Protein AF-F7R169-F1 (afdb_monomer_lite)

Organism: NCBI:txid1040964

Foldseek 3Di:
DDAAWDQDVVVRFIWGAHPVRDTDAAWDQDPNDIWHAHRPPRGTDDHPPPPDDPDDDPLPWKWKDFPNDIATEDEDEDDDADDQERHWYDYPVAPQEIEDECNHPVVVRVVPADFQGWMAIRNDIWTWHDKDWQAWPDPVVVVVVNVVVVVAVHKYWYFPDPDDRGIIIMIGID

Radius of gyration: 19.74 Å; chains: 1; bounding box: 54×43×35 Å

Sequence (174 aa):
MKSGLQYIANQRKTVYYAGNGQMQYGYQTVNGHHYYFNTVTGALEPLPSTGSSKTYAPSNQSTFSLNGHSYAVKSFSGTGTVPADNYVYAWTSLRNYYLFEYYGNAHKELASLHVGSPVVINGQTLHVREIITNVSNDGNAYDLVARKMQQYKAGWQTCEYAAYGSTLRLWFAN

pLDDT: mean 76.89, std 14.11, range [27.08, 97.0]

Secondary structure (DSSP, 8-state):
---EEEEEGGGTEEEEE-TTSPEE-EEEEETTEEEEE-TTT--EEPPP--S-------TT--EEEETTEEEEEEEE-SSSPPPSSS-EEEETTSTTEEE--TTSGGGGGGGG--TT-EEEETTEEEEEEEEEEEE-SSHHHHHHHHHHTTT-SEEEEEESSSSTTPPEEEEEE-

Structure (mmCIF, N/CA/C/O backbone):
data_AF-F7R169-F1
#
_entry.id   AF-F7R169-F1
#
loop_
_atom_site.group_PDB
_atom_site.id
_atom_site.type_symbol
_atom_site.label_atom_id
_atom_site.label_alt_id
_atom_site.label_comp_id
_atom_site.label_asym_id
_atom_site.label_entity_id
_atom_site.label_seq_id
_atom_site.pdbx_PDB_ins_code
_atom_site.Cartn_x
_atom_site.Cartn_y
_atom_site.Cartn_z
_atom_site.occupancy
_atom_site.B_iso_or_equiv
_atom_site.auth_seq_id
_atom_site.auth_comp_id
_atom_site.auth_asym_id
_atom_site.auth_atom_id
_atom_site.pdbx_PDB_model_num
ATOM 1 N N . MET A 1 1 ? -36.643 16.231 -19.230 1.00 58.00 1 MET A N 1
ATOM 2 C CA . MET A 1 1 ? -35.746 16.805 -18.199 1.00 58.00 1 MET A CA 1
ATOM 3 C C . MET A 1 1 ? -34.685 15.768 -17.864 1.00 58.00 1 MET A C 1
ATOM 5 O O . MET A 1 1 ? -35.028 14.594 -17.848 1.00 58.00 1 MET A O 1
ATOM 9 N N . LYS A 1 2 ? -33.417 16.162 -17.682 1.00 58.78 2 LYS A N 1
ATOM 10 C CA . LYS A 1 2 ? -32.352 15.228 -17.277 1.00 58.78 2 LYS A CA 1
ATOM 11 C C . LYS A 1 2 ? -32.458 14.999 -15.766 1.00 58.78 2 LYS A C 1
ATOM 13 O O . LYS A 1 2 ? -32.388 15.962 -15.013 1.00 58.78 2 LYS A O 1
ATOM 18 N N . SER A 1 3 ? -32.663 13.756 -15.351 1.00 76.38 3 SER A N 1
ATOM 19 C CA . SER A 1 3 ? -32.669 13.309 -13.954 1.00 76.38 3 SER A CA 1
ATOM 20 C C . SER A 1 3 ? -31.647 12.181 -13.789 1.00 76.38 3 SER A C 1
ATOM 22 O O . SER A 1 3 ? -31.255 11.552 -14.773 1.00 76.38 3 SER A O 1
ATOM 24 N N . GLY A 1 4 ? -31.185 11.934 -12.565 1.00 78.69 4 GLY A N 1
ATOM 25 C CA . GLY A 1 4 ? -30.172 10.915 -12.294 1.00 78.69 4 GLY A CA 1
ATOM 26 C C . GLY A 1 4 ? -28.742 11.454 -12.215 1.00 78.69 4 GLY A C 1
ATOM 27 O O . GLY A 1 4 ? -28.501 12.665 -12.230 1.00 78.69 4 GLY A O 1
ATOM 28 N N . LEU A 1 5 ? -27.788 10.528 -12.072 1.00 81.38 5 LEU A N 1
ATOM 29 C CA . LEU A 1 5 ? -26.356 10.827 -12.064 1.00 81.38 5 LEU A CA 1
ATOM 30 C C . LEU A 1 5 ? -25.921 11.239 -13.469 1.00 81.38 5 LEU A C 1
ATOM 32 O O . LEU A 1 5 ? -26.029 10.464 -14.418 1.00 81.38 5 LEU A O 1
ATOM 36 N N . GLN A 1 6 ? -25.406 12.453 -13.597 1.00 79.50 6 GLN A N 1
ATOM 37 C CA . GLN A 1 6 ? -25.013 13.027 -14.871 1.00 79.50 6 GLN A CA 1
ATOM 38 C C . GLN A 1 6 ? -23.549 13.437 -14.826 1.00 79.50 6 GLN A C 1
ATOM 40 O O . GLN A 1 6 ? -23.154 14.299 -14.045 1.00 79.50 6 GLN A O 1
ATOM 45 N N . TYR A 1 7 ? -22.749 12.871 -15.726 1.00 81.19 7 TYR A N 1
ATOM 46 C CA . TYR A 1 7 ? -21.404 13.369 -15.969 1.00 81.19 7 TYR A CA 1
ATOM 47 C C . TYR A 1 7 ? -21.452 14.606 -16.872 1.00 81.19 7 TYR A C 1
ATOM 49 O O . TYR A 1 7 ? -22.099 14.600 -17.926 1.00 81.19 7 TYR A O 1
ATOM 57 N N . ILE A 1 8 ? -20.773 15.667 -16.444 1.00 78.06 8 ILE A N 1
ATOM 58 C CA . ILE A 1 8 ? -20.621 16.936 -17.148 1.00 78.06 8 ILE A CA 1
ATOM 59 C C . ILE A 1 8 ? -19.164 17.022 -17.619 1.00 78.06 8 ILE A C 1
ATOM 61 O O . ILE A 1 8 ? -18.269 17.398 -16.862 1.00 78.06 8 ILE A O 1
ATOM 65 N N . ALA A 1 9 ? -18.921 16.654 -18.880 1.00 68.38 9 ALA A N 1
ATOM 66 C CA . ALA A 1 9 ? -17.569 16.511 -19.426 1.00 68.38 9 ALA A CA 1
ATOM 67 C C . ALA A 1 9 ? -16.772 17.828 -19.445 1.00 68.38 9 ALA A C 1
ATOM 69 O O . ALA A 1 9 ? -15.586 17.830 -19.126 1.00 68.38 9 ALA A O 1
ATOM 70 N N . ASN A 1 10 ? -17.424 18.958 -19.744 1.00 69.31 10 ASN A N 1
ATOM 71 C CA . ASN A 1 10 ? -16.767 20.271 -19.800 1.00 69.31 10 ASN A CA 1
ATOM 72 C C . ASN A 1 10 ? -16.298 20.786 -18.424 1.00 69.31 10 ASN A C 1
ATOM 74 O O . ASN A 1 10 ? -15.400 21.617 -18.367 1.00 69.31 10 ASN A O 1
ATOM 78 N N . GLN A 1 11 ? -16.867 20.279 -17.326 1.00 70.00 11 GLN A N 1
ATOM 79 C CA . GLN A 1 11 ? -16.473 20.603 -15.948 1.00 70.00 11 GLN A CA 1
ATOM 80 C C . GLN A 1 11 ? -15.822 19.412 -15.233 1.00 70.00 11 GLN A C 1
ATOM 82 O O . GLN A 1 11 ? -15.506 19.506 -14.051 1.00 70.00 11 GLN A O 1
ATOM 87 N N . ARG A 1 12 ? -15.642 18.288 -15.943 1.00 70.88 12 ARG A N 1
ATOM 88 C CA . ARG A 1 12 ? -15.057 17.030 -15.454 1.00 70.88 12 ARG A CA 1
ATOM 89 C C . ARG A 1 12 ? -15.627 16.575 -14.101 1.00 70.88 12 ARG A C 1
ATOM 91 O O . ARG A 1 12 ? -14.890 16.058 -13.269 1.00 70.88 12 ARG A O 1
ATOM 98 N N . LYS A 1 13 ? -16.937 16.738 -13.890 1.00 64.06 13 LYS A N 1
ATOM 99 C CA . LYS A 1 13 ? -17.620 16.379 -12.634 1.00 64.06 13 LYS A CA 1
ATOM 100 C C . LYS A 1 13 ? -18.890 15.575 -12.885 1.00 64.06 13 LYS A C 1
ATOM 102 O O . LYS A 1 13 ? -19.568 15.780 -13.891 1.00 64.06 13 LYS A O 1
ATOM 107 N N . THR A 1 14 ? -19.233 14.696 -11.953 1.00 78.56 14 THR A N 1
ATOM 108 C CA . THR A 1 14 ? -20.546 14.033 -11.909 1.00 78.56 14 THR A CA 1
ATOM 109 C C . THR A 1 14 ? -21.455 14.821 -10.980 1.00 78.56 14 THR A C 1
ATOM 111 O O . THR A 1 14 ? -21.010 15.219 -9.915 1.00 78.56 14 THR A O 1
ATOM 114 N N . VAL A 1 15 ? -22.704 15.062 -11.356 1.00 82.38 15 VAL A N 1
ATOM 115 C CA . VAL A 1 15 ? -23.714 15.727 -10.517 1.00 82.38 15 VAL A CA 1
ATOM 116 C C . VAL A 1 15 ? -24.963 14.856 -10.431 1.00 82.38 15 VAL A C 1
ATOM 118 O O . VAL A 1 15 ? -25.116 13.925 -11.222 1.00 82.38 15 VAL A O 1
ATOM 121 N N . TYR A 1 16 ? -25.874 15.157 -9.510 1.00 83.81 16 TYR A N 1
ATOM 122 C CA . TYR A 1 16 ? -27.165 14.474 -9.432 1.00 83.81 16 TYR A CA 1
ATOM 123 C C . TYR A 1 16 ? -28.322 15.447 -9.626 1.00 83.81 16 TYR A C 1
ATOM 125 O O . TYR A 1 16 ? -28.364 16.496 -8.988 1.00 83.81 16 TYR A O 1
ATOM 133 N N . TYR A 1 17 ? -29.266 15.085 -10.495 1.00 82.50 17 TYR A N 1
ATOM 134 C CA . TYR A 1 17 ? -30.506 15.826 -10.713 1.00 82.50 17 TYR A CA 1
ATOM 135 C C . TYR A 1 17 ? -31.704 15.023 -10.197 1.00 82.50 17 TYR A C 1
ATOM 137 O O . TYR A 1 17 ? -31.881 13.859 -10.564 1.00 82.50 17 TYR A O 1
ATOM 145 N N . ALA A 1 18 ? -32.550 15.648 -9.379 1.00 80.00 18 ALA A N 1
ATOM 146 C CA . ALA A 1 18 ? -33.795 15.048 -8.905 1.00 80.00 18 ALA A CA 1
ATOM 147 C C . ALA A 1 18 ? -34.823 14.889 -10.042 1.00 80.00 18 ALA A C 1
ATOM 149 O O . ALA A 1 18 ? -34.651 15.410 -11.145 1.00 80.00 18 ALA A O 1
ATOM 150 N N . GLY A 1 19 ? -35.924 14.177 -9.775 1.00 78.88 19 GLY A N 1
ATOM 151 C CA . GLY A 1 19 ? -36.982 13.917 -10.765 1.00 78.88 19 GLY A CA 1
ATOM 152 C C . GLY A 1 19 ? -37.632 15.180 -11.352 1.00 78.88 19 GLY A C 1
ATOM 153 O O . GLY A 1 19 ? -38.176 15.137 -12.450 1.00 78.88 19 GLY A O 1
ATOM 154 N N . ASN A 1 20 ? -37.509 16.315 -10.662 1.00 83.25 20 ASN A N 1
ATOM 155 C CA . ASN A 1 20 ? -37.950 17.635 -11.117 1.00 83.25 20 ASN A CA 1
ATOM 156 C C . ASN A 1 20 ? -36.863 18.431 -11.880 1.00 83.25 20 ASN A C 1
ATOM 158 O O . ASN A 1 20 ? -37.071 19.597 -12.198 1.00 83.25 20 ASN A O 1
ATOM 162 N N . GLY A 1 21 ? -35.699 17.833 -12.155 1.00 80.94 21 GLY A N 1
ATOM 163 C CA . GLY A 1 21 ? -34.582 18.462 -12.866 1.00 80.94 21 GLY A CA 1
ATOM 164 C C . GLY A 1 21 ? -33.704 19.389 -12.018 1.00 80.94 21 GLY A C 1
ATOM 165 O O . GLY A 1 21 ? -32.796 20.012 -12.565 1.00 80.94 21 GLY A O 1
ATOM 166 N N . GLN A 1 22 ? -33.927 19.491 -10.703 1.00 84.62 22 GLN A N 1
ATOM 167 C CA . GLN A 1 22 ? -33.089 20.308 -9.819 1.00 84.62 22 GLN A CA 1
ATOM 168 C C . GLN A 1 22 ? -31.819 19.567 -9.399 1.00 84.62 22 GLN A C 1
ATOM 170 O O . GLN A 1 22 ? -31.882 18.418 -8.951 1.00 84.62 22 GLN A O 1
ATOM 175 N N . MET A 1 23 ? -30.671 20.243 -9.509 1.00 85.06 23 MET A N 1
ATOM 176 C CA . MET A 1 23 ? -29.388 19.711 -9.047 1.00 85.06 23 MET A CA 1
ATOM 177 C C . MET A 1 23 ? -29.398 19.568 -7.526 1.00 85.06 23 MET A C 1
ATOM 179 O O . MET A 1 23 ? -29.844 20.467 -6.816 1.00 85.06 23 MET A O 1
ATOM 183 N N . GLN A 1 24 ? -28.929 18.426 -7.044 1.00 85.06 24 GLN A N 1
ATOM 184 C CA . GLN A 1 24 ? -28.900 18.080 -5.633 1.00 85.06 24 GLN A CA 1
ATOM 185 C C . GLN A 1 24 ? -27.505 18.278 -5.050 1.00 85.06 24 GLN A C 1
ATOM 187 O O . GLN A 1 24 ? -26.491 18.120 -5.730 1.00 85.06 24 GLN A O 1
ATOM 192 N N . TYR A 1 25 ? -27.487 18.597 -3.763 1.00 82.81 25 TYR A N 1
ATOM 193 C CA . TYR A 1 25 ? -26.302 18.949 -2.997 1.00 82.81 25 TYR A CA 1
ATOM 194 C C . TYR A 1 25 ? -26.315 18.198 -1.660 1.00 82.81 25 TYR A C 1
ATOM 196 O O . TYR A 1 25 ? -27.369 17.770 -1.186 1.00 82.81 25 TYR A O 1
ATOM 204 N N . GLY A 1 26 ? -25.151 18.049 -1.036 1.00 76.00 26 GLY A N 1
ATOM 205 C CA . GLY A 1 26 ? -24.980 17.331 0.222 1.00 76.00 26 GLY A CA 1
ATOM 206 C C . GLY A 1 26 ? -25.165 15.818 0.089 1.00 76.00 26 GLY A C 1
ATOM 207 O O . GLY A 1 26 ? -24.979 15.238 -0.981 1.00 76.00 26 GLY A O 1
ATOM 208 N N . TYR A 1 27 ? -25.514 15.170 1.200 1.00 71.50 27 TYR A N 1
ATOM 209 C CA . TYR A 1 27 ? -25.747 13.727 1.250 1.00 71.50 27 TYR A CA 1
ATOM 210 C C . TYR A 1 27 ? -27.052 13.359 0.554 1.00 71.50 27 TYR A C 1
ATOM 212 O O . TYR A 1 27 ? -28.113 13.869 0.902 1.00 71.50 27 TYR A O 1
ATOM 220 N N . GLN A 1 28 ? -26.971 12.440 -0.400 1.00 77.81 28 GLN A N 1
ATOM 221 C CA . GLN A 1 28 ? -28.109 11.958 -1.166 1.00 77.81 28 GLN A CA 1
ATOM 222 C C . GLN A 1 28 ? -28.072 10.438 -1.241 1.00 77.81 28 GLN A C 1
ATOM 224 O O . GLN A 1 28 ? -27.026 9.836 -1.490 1.00 77.81 28 GLN A O 1
ATOM 229 N N . THR A 1 29 ? -29.231 9.815 -1.055 1.00 75.81 29 THR A N 1
ATOM 230 C CA . THR A 1 29 ? -29.389 8.369 -1.219 1.00 75.81 29 THR A CA 1
ATOM 231 C C . THR A 1 29 ? -30.084 8.112 -2.547 1.00 75.81 29 THR A C 1
ATOM 233 O O . THR A 1 29 ? -31.226 8.521 -2.741 1.00 75.81 29 THR A O 1
ATOM 236 N N . VAL A 1 30 ? -29.398 7.440 -3.468 1.00 70.94 30 VAL A N 1
ATOM 237 C CA . VAL A 1 30 ? -29.900 7.129 -4.811 1.00 70.94 30 VAL A CA 1
ATOM 238 C C . VAL A 1 30 ? -29.866 5.619 -4.985 1.00 70.94 30 VAL A C 1
ATOM 240 O O . VAL A 1 30 ? -28.807 5.012 -4.870 1.00 70.94 30 VAL A O 1
ATOM 243 N N . ASN A 1 31 ? -31.022 4.997 -5.232 1.00 63.97 31 ASN A N 1
ATOM 244 C CA . ASN A 1 31 ? -31.156 3.538 -5.374 1.00 63.97 31 ASN A CA 1
ATOM 245 C C . ASN A 1 31 ? -30.512 2.735 -4.223 1.00 63.97 31 ASN A C 1
ATOM 247 O O . ASN A 1 31 ? -29.913 1.690 -4.450 1.00 63.97 31 ASN A O 1
ATOM 251 N N . GLY A 1 32 ? -30.600 3.240 -2.986 1.00 55.34 32 GLY A N 1
ATOM 252 C CA . GLY A 1 32 ? -30.008 2.596 -1.805 1.00 55.34 32 GLY A CA 1
ATOM 253 C C . GLY A 1 32 ? -28.502 2.828 -1.622 1.00 55.34 32 GLY A C 1
ATOM 254 O O . GLY A 1 32 ? -27.937 2.351 -0.644 1.00 55.34 32 GLY A O 1
ATOM 255 N N . HIS A 1 33 ?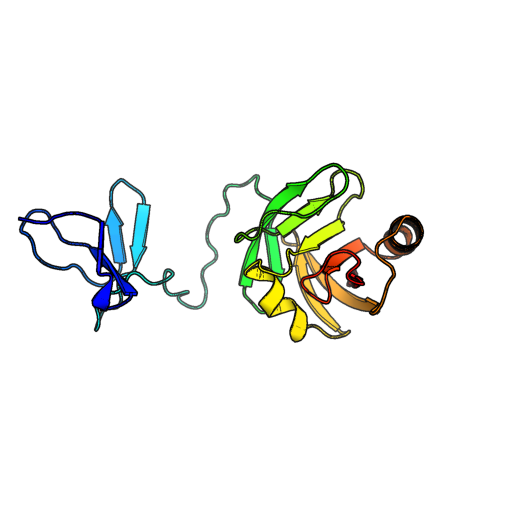 -27.856 3.587 -2.509 1.00 52.06 33 HIS A N 1
ATOM 256 C CA . HIS A 1 33 ? -26.452 3.974 -2.392 1.00 52.06 33 HIS A CA 1
ATOM 257 C C . HIS A 1 33 ? -26.316 5.417 -1.897 1.00 52.06 33 HIS A C 1
ATOM 259 O O . HIS A 1 33 ? -27.027 6.311 -2.361 1.00 52.06 33 HIS A O 1
ATOM 265 N N . HIS A 1 34 ? -25.389 5.648 -0.966 1.00 68.75 34 HIS A N 1
ATOM 266 C CA . HIS A 1 34 ? -25.112 6.974 -0.415 1.00 68.75 34 HIS A CA 1
ATOM 267 C C . HIS A 1 34 ? -24.028 7.687 -1.219 1.00 68.75 34 HIS A C 1
ATOM 269 O O . HIS A 1 34 ? -22.932 7.164 -1.416 1.00 68.75 34 HIS A O 1
ATOM 275 N N . TYR A 1 35 ? -24.329 8.911 -1.627 1.00 72.62 35 TYR A N 1
ATOM 276 C CA . TYR A 1 35 ? -23.434 9.797 -2.355 1.00 72.62 35 TYR A CA 1
ATOM 277 C C . TYR A 1 35 ? -23.371 11.142 -1.639 1.00 72.62 35 TYR A C 1
ATOM 279 O O . TYR A 1 35 ? -24.354 11.570 -1.033 1.00 72.62 35 TYR A O 1
ATOM 287 N N . TYR A 1 36 ? -22.234 11.824 -1.720 1.00 77.19 36 TYR A N 1
ATOM 288 C CA . TYR A 1 36 ? -22.133 13.213 -1.293 1.00 77.19 36 TYR A CA 1
ATOM 289 C C . TYR A 1 36 ? -21.857 14.099 -2.497 1.00 77.19 36 TYR A C 1
ATOM 291 O O . TYR A 1 36 ? -20.943 13.839 -3.271 1.00 77.19 36 TYR A O 1
ATOM 299 N N . PHE A 1 37 ? -22.656 15.146 -2.653 1.00 78.31 37 PHE A N 1
ATOM 300 C CA . PHE A 1 37 ? -22.456 16.172 -3.664 1.00 78.31 37 PHE A CA 1
ATOM 301 C C . PHE A 1 37 ? -21.982 17.446 -2.974 1.00 78.31 37 PHE A C 1
ATOM 303 O O . PHE A 1 37 ? -22.638 17.940 -2.059 1.00 78.31 37 PHE A O 1
ATOM 310 N N . ASN A 1 38 ? -20.848 17.986 -3.407 1.00 80.81 38 ASN A N 1
ATOM 311 C CA . ASN A 1 38 ? -20.269 19.217 -2.894 1.00 80.81 38 ASN A CA 1
ATOM 312 C C . ASN A 1 38 ? -21.338 20.311 -2.803 1.00 80.81 38 ASN A C 1
ATOM 314 O O . ASN A 1 38 ? -21.987 20.615 -3.802 1.00 80.81 38 ASN A O 1
ATOM 318 N N . THR A 1 39 ? -21.517 20.924 -1.634 1.00 76.75 39 THR A N 1
ATOM 319 C CA . THR A 1 39 ? -22.615 21.875 -1.382 1.00 76.75 39 THR A CA 1
ATOM 320 C C . THR A 1 39 ? -22.491 23.199 -2.136 1.00 76.75 39 THR A C 1
ATOM 322 O O . THR A 1 39 ? -23.461 23.946 -2.207 1.00 76.75 39 THR A O 1
ATOM 325 N N . VAL A 1 40 ? -21.331 23.476 -2.735 1.00 75.62 40 VAL A N 1
ATOM 326 C CA . VAL A 1 40 ? -21.063 24.684 -3.524 1.00 75.62 40 VAL A CA 1
ATOM 327 C C . VAL A 1 40 ? -21.146 24.386 -5.021 1.00 75.62 40 VAL A C 1
ATOM 329 O O . VAL A 1 40 ? -21.795 25.106 -5.777 1.00 75.62 40 VAL A O 1
ATOM 332 N N . THR A 1 41 ? -20.507 23.307 -5.475 1.00 75.56 41 THR A N 1
ATOM 333 C CA . THR A 1 41 ? -20.332 23.015 -6.907 1.00 75.56 41 THR A CA 1
ATOM 334 C C . THR A 1 41 ? -21.272 21.935 -7.440 1.00 75.56 41 THR A C 1
ATOM 336 O O . THR A 1 41 ? -21.381 21.784 -8.661 1.00 75.56 41 THR A O 1
ATOM 339 N N . GLY A 1 42 ? -21.931 21.174 -6.563 1.00 80.12 42 GLY A N 1
ATOM 340 C CA . GLY A 1 42 ? -22.772 20.021 -6.902 1.00 80.12 42 GLY A CA 1
ATOM 341 C C . GLY A 1 42 ? -21.992 18.803 -7.406 1.00 80.12 42 GLY A C 1
ATOM 342 O O . GLY A 1 42 ? -22.604 17.839 -7.860 1.00 80.12 42 GLY A O 1
ATOM 343 N N . ALA A 1 43 ? -20.655 18.846 -7.381 1.00 74.19 43 ALA A N 1
ATOM 344 C CA . ALA A 1 43 ? -19.806 17.743 -7.815 1.00 74.19 43 ALA A CA 1
ATOM 345 C C . ALA A 1 43 ? -19.923 16.555 -6.856 1.00 74.19 43 ALA A C 1
ATOM 347 O O . ALA A 1 43 ? -19.862 16.736 -5.647 1.00 74.19 43 ALA A O 1
ATOM 348 N N . LEU A 1 44 ? -20.044 15.344 -7.389 1.00 73.25 44 LEU A N 1
ATOM 349 C CA . LEU A 1 44 ? -19.922 14.114 -6.626 1.00 73.25 44 LEU A CA 1
ATOM 350 C C . LEU A 1 44 ? -18.530 14.070 -6.005 1.00 73.25 44 LEU A C 1
ATOM 352 O O . LEU A 1 44 ? -17.522 14.070 -6.712 1.00 73.25 44 LEU A O 1
ATOM 356 N N . GLU A 1 45 ? -18.506 13.992 -4.691 1.00 64.62 45 GLU A N 1
ATOM 357 C CA . GLU A 1 45 ? -17.308 13.897 -3.886 1.00 64.62 45 GLU A CA 1
ATOM 358 C C . GLU A 1 45 ? -17.341 12.597 -3.075 1.00 64.62 45 GLU A C 1
ATOM 360 O O . GLU A 1 45 ? -18.415 12.037 -2.813 1.00 64.62 45 GLU A O 1
ATOM 365 N N . PRO A 1 46 ? -16.168 12.086 -2.670 1.00 59.47 46 PRO A N 1
ATOM 366 C CA . PRO A 1 46 ? -16.104 11.092 -1.612 1.00 59.47 46 PRO A CA 1
ATOM 367 C C . PRO A 1 46 ? -16.896 11.595 -0.401 1.00 59.47 46 PRO A C 1
ATOM 369 O O . PRO A 1 46 ? -16.827 12.780 -0.071 1.00 59.47 46 PRO A O 1
ATOM 372 N N . LEU A 1 47 ? -17.654 10.707 0.247 1.00 53.81 47 LEU A N 1
ATOM 373 C CA . LEU A 1 47 ? -18.402 11.052 1.457 1.00 53.81 47 LEU A CA 1
ATOM 374 C C . LEU A 1 47 ? -17.445 11.747 2.445 1.00 53.81 47 LEU A C 1
ATOM 376 O O . LEU A 1 47 ? -16.387 11.177 2.733 1.00 53.81 47 LEU A O 1
ATOM 380 N N . PRO A 1 48 ? -17.775 12.955 2.940 1.00 43.44 48 PRO A N 1
ATOM 381 C CA . PRO A 1 48 ? -16.957 13.647 3.912 1.00 43.44 48 PRO A CA 1
ATOM 382 C C . PRO A 1 48 ? -16.734 12.707 5.084 1.00 43.44 48 PRO A C 1
ATOM 384 O O . PRO A 1 48 ? -17.690 12.278 5.733 1.00 43.44 48 PRO A O 1
ATOM 387 N N . SER A 1 49 ? -15.478 12.369 5.359 1.00 46.84 49 SER A N 1
ATOM 388 C CA . SER A 1 49 ? -15.131 11.689 6.594 1.00 46.84 49 SER A CA 1
ATOM 389 C C . SER A 1 49 ? -15.375 12.684 7.724 1.00 46.84 49 SER A C 1
ATOM 391 O O . SER A 1 49 ? -14.485 13.451 8.096 1.00 46.84 49 SER A O 1
ATOM 393 N N . THR A 1 50 ? -16.601 12.728 8.247 1.00 37.75 50 THR A N 1
ATOM 394 C CA . THR A 1 50 ? -16.854 13.358 9.537 1.00 37.75 50 THR A CA 1
ATOM 395 C C . THR A 1 50 ? -15.946 12.643 10.520 1.00 37.75 50 THR A C 1
ATOM 397 O O . THR A 1 50 ? -16.086 11.433 10.734 1.00 37.75 50 THR A O 1
ATOM 400 N N . GLY A 1 51 ? -14.958 13.387 11.022 1.00 41.88 51 GLY A N 1
ATOM 401 C CA . GLY A 1 51 ? -14.032 12.922 12.038 1.00 41.88 51 GLY A CA 1
ATOM 402 C C . GLY A 1 51 ? -14.800 12.172 13.117 1.00 41.88 51 GLY A C 1
ATOM 403 O O . GLY A 1 51 ? -15.864 12.614 13.550 1.00 41.88 51 GLY A O 1
ATOM 404 N N . SER A 1 52 ? -14.263 11.014 13.489 1.00 48.00 52 SER A N 1
ATOM 405 C CA . SER A 1 52 ? -14.883 10.052 14.401 1.00 48.00 52 SER A CA 1
ATOM 406 C C . SER A 1 52 ? -16.110 9.345 13.816 1.00 48.00 52 SER A C 1
ATOM 408 O O . SER A 1 52 ? -17.245 9.640 14.172 1.00 48.00 52 SER A O 1
ATOM 410 N N . SER A 1 53 ? -15.909 8.319 12.984 1.00 36.31 53 SER A N 1
ATOM 411 C CA . SER A 1 53 ? -16.973 7.336 12.762 1.00 36.31 53 SER A CA 1
ATOM 412 C C . SER A 1 53 ? -16.439 5.909 12.703 1.00 36.31 53 SER A C 1
ATOM 414 O O . SER A 1 53 ? -15.959 5.391 11.700 1.00 36.31 53 SER A O 1
ATOM 416 N N . LYS A 1 54 ? -16.587 5.255 13.853 1.00 43.53 54 LYS A N 1
ATOM 417 C CA . LYS A 1 54 ? -16.825 3.822 13.981 1.00 43.53 54 LYS A CA 1
ATOM 418 C C . LYS A 1 54 ? -17.980 3.462 13.032 1.00 43.53 54 LYS A C 1
ATOM 420 O O . LYS A 1 54 ? -19.138 3.661 13.381 1.00 43.53 54 LYS A O 1
ATOM 425 N N . THR A 1 55 ? -17.681 3.009 11.818 1.00 27.08 55 THR A N 1
ATOM 426 C CA . THR A 1 55 ? -18.682 2.548 10.848 1.00 27.08 55 THR A CA 1
ATOM 427 C C . THR A 1 55 ? -18.508 1.056 10.612 1.00 27.08 55 THR A C 1
ATOM 429 O O . THR A 1 55 ? -17.410 0.553 10.391 1.00 27.08 55 THR A O 1
ATOM 432 N N . TYR A 1 56 ? -19.624 0.353 10.773 1.00 32.25 56 TYR A N 1
ATOM 433 C CA . TYR A 1 56 ? -19.794 -1.085 10.630 1.00 32.25 56 TYR A CA 1
ATOM 434 C C . TYR A 1 56 ? -19.196 -1.565 9.298 1.00 32.25 56 TYR A C 1
ATOM 436 O O . TYR A 1 56 ? -19.748 -1.304 8.230 1.00 32.25 56 TYR A O 1
ATOM 444 N N . ALA A 1 57 ? -18.062 -2.265 9.364 1.00 33.94 57 ALA A N 1
ATOM 445 C CA . ALA A 1 57 ? -17.567 -3.056 8.248 1.00 33.94 57 ALA A CA 1
ATOM 446 C C . ALA A 1 57 ? -18.566 -4.199 7.983 1.00 33.94 57 ALA A C 1
ATOM 448 O O . ALA A 1 57 ? -19.059 -4.792 8.950 1.00 33.94 57 ALA A O 1
ATOM 449 N N . PRO A 1 58 ? -18.862 -4.565 6.721 1.00 33.88 58 PRO A N 1
ATOM 450 C CA . PRO A 1 58 ? -19.426 -5.881 6.455 1.00 33.88 58 PRO A CA 1
ATOM 451 C C . PRO A 1 58 ? -18.464 -6.897 7.078 1.00 33.88 58 PRO A C 1
ATOM 453 O O . PRO A 1 58 ? -17.281 -6.930 6.740 1.00 33.88 58 PRO A O 1
ATOM 456 N N . SER A 1 59 ? -18.955 -7.664 8.049 1.00 38.50 59 SER A N 1
ATOM 457 C CA . SER A 1 59 ? -18.178 -8.337 9.101 1.00 38.50 59 SER A CA 1
ATOM 458 C C . SER A 1 59 ? -17.181 -9.410 8.638 1.00 38.50 59 SER A C 1
ATOM 460 O O . SER A 1 59 ? -16.582 -10.066 9.480 1.00 38.50 59 SER A O 1
ATOM 462 N N . ASN A 1 60 ? -16.978 -9.576 7.327 1.00 45.62 60 ASN A N 1
ATOM 463 C CA . ASN A 1 60 ? -16.107 -10.583 6.722 1.00 45.62 60 ASN A CA 1
ATOM 464 C C . ASN A 1 60 ? -15.108 -10.018 5.689 1.00 45.62 60 ASN A C 1
ATOM 466 O O . ASN A 1 60 ? -14.438 -10.806 5.025 1.00 45.62 60 ASN A O 1
ATOM 470 N N . GLN A 1 61 ? -14.996 -8.695 5.503 1.00 56.19 61 GLN A N 1
ATOM 471 C CA . GLN A 1 61 ? -13.983 -8.129 4.601 1.00 56.19 61 GLN A CA 1
ATOM 472 C C . GLN A 1 61 ? -12.741 -7.683 5.370 1.00 56.19 61 GLN A C 1
ATOM 474 O O . GLN A 1 61 ? -12.816 -6.850 6.270 1.00 56.19 61 GLN A O 1
ATOM 479 N N . SER A 1 62 ? -11.590 -8.242 4.992 1.00 73.94 62 SER A N 1
ATOM 480 C CA . SER A 1 62 ? -10.290 -7.801 5.482 1.00 73.94 62 SER A CA 1
ATOM 481 C C . SER A 1 62 ? -10.020 -6.351 5.079 1.00 73.94 62 SER A C 1
ATOM 483 O O . SER A 1 62 ? -10.368 -5.927 3.975 1.00 73.94 62 SER A O 1
ATOM 485 N N . THR A 1 63 ? -9.387 -5.589 5.964 1.00 85.50 63 THR A N 1
ATOM 486 C CA . THR A 1 63 ? -9.083 -4.170 5.746 1.00 85.50 63 THR A CA 1
ATOM 487 C C . THR A 1 63 ? -7.614 -3.888 6.012 1.00 85.50 63 THR A C 1
ATOM 489 O O . THR A 1 63 ? -7.030 -4.433 6.950 1.00 85.50 63 THR A O 1
ATOM 492 N N . PHE A 1 64 ? -7.034 -2.996 5.216 1.00 89.62 64 PHE A N 1
ATOM 493 C CA . PHE A 1 64 ? -5.701 -2.450 5.427 1.00 89.62 64 PHE A CA 1
ATOM 494 C C . PHE A 1 64 ? -5.821 -0.938 5.549 1.00 89.62 64 PHE A C 1
ATOM 496 O O . PHE A 1 64 ? -6.268 -0.275 4.615 1.00 89.62 64 PHE A O 1
ATOM 503 N N . SER A 1 65 ? -5.405 -0.388 6.680 1.00 85.19 65 SER A N 1
ATOM 504 C CA . SER A 1 65 ? -5.443 1.044 6.927 1.00 85.19 65 SER A CA 1
ATOM 505 C C . SER A 1 65 ? -4.052 1.601 7.191 1.00 85.19 65 SER A C 1
ATOM 507 O O . SER A 1 65 ? -3.281 1.042 7.971 1.00 85.19 65 SER A O 1
ATOM 509 N N . LEU A 1 66 ? -3.740 2.728 6.562 1.00 82.69 66 LEU A N 1
ATOM 510 C CA . LEU A 1 66 ? -2.516 3.489 6.789 1.00 82.69 66 LEU A CA 1
ATOM 511 C C . LEU A 1 66 ? -2.778 4.982 6.581 1.00 82.69 66 LEU A C 1
ATOM 513 O O . LEU A 1 66 ? -3.677 5.347 5.829 1.00 82.69 66 LEU A O 1
ATOM 517 N N . ASN A 1 67 ? -2.036 5.841 7.283 1.00 75.75 67 ASN A N 1
ATOM 518 C CA . ASN A 1 67 ? -2.209 7.304 7.255 1.00 75.75 67 ASN A CA 1
ATOM 519 C C . ASN A 1 67 ? -3.655 7.793 7.486 1.00 75.75 67 ASN A C 1
ATOM 521 O O . ASN A 1 67 ? -4.054 8.836 6.984 1.00 75.75 67 ASN A O 1
ATOM 525 N N . GLY A 1 68 ? -4.473 7.035 8.223 1.00 72.81 68 GLY A N 1
ATOM 526 C CA . GLY A 1 68 ? -5.890 7.364 8.430 1.00 72.81 68 GLY A CA 1
ATOM 527 C C . GLY A 1 68 ? -6.822 6.987 7.269 1.00 72.81 68 GLY A C 1
ATOM 528 O O . GLY A 1 68 ? -8.034 7.141 7.402 1.00 72.81 68 GLY A O 1
ATOM 529 N N . HIS A 1 69 ? -6.297 6.430 6.176 1.00 80.00 69 HIS A N 1
ATOM 530 C CA . HIS A 1 69 ? -7.074 5.864 5.075 1.00 80.00 69 HIS A CA 1
ATOM 531 C C . HIS A 1 69 ? -7.275 4.363 5.271 1.00 80.00 69 HIS A C 1
ATOM 533 O O . HIS A 1 69 ? -6.366 3.677 5.728 1.00 80.00 69 HIS A O 1
ATOM 539 N N . SER A 1 70 ? -8.452 3.848 4.906 1.00 82.06 70 SER A N 1
ATOM 540 C CA . SER A 1 70 ? -8.793 2.422 4.988 1.00 82.06 70 SER A CA 1
ATOM 541 C C . SER A 1 70 ? -9.126 1.866 3.611 1.00 82.06 70 SER A C 1
ATOM 543 O O . SER A 1 70 ? -9.968 2.416 2.902 1.00 82.06 70 SER A O 1
ATOM 545 N N . TYR A 1 71 ? -8.500 0.746 3.269 1.00 85.31 71 TYR A N 1
ATOM 546 C CA . TYR A 1 71 ? -8.641 0.062 1.992 1.00 85.31 71 TYR A CA 1
ATOM 547 C C . TYR A 1 71 ? -9.207 -1.338 2.213 1.00 85.31 71 TYR A C 1
ATOM 549 O O . TYR A 1 71 ? -8.745 -2.083 3.082 1.00 85.31 71 TYR A O 1
ATOM 557 N N . ALA A 1 72 ? -10.215 -1.703 1.422 1.00 85.75 72 ALA A N 1
ATOM 558 C CA . ALA A 1 72 ? -10.721 -3.068 1.404 1.00 85.75 72 ALA A CA 1
ATOM 559 C C . ALA A 1 72 ? -9.669 -3.997 0.786 1.00 85.75 72 ALA A C 1
ATOM 561 O O . ALA A 1 72 ? -9.004 -3.640 -0.192 1.00 85.75 72 ALA A O 1
ATOM 562 N N . VAL A 1 73 ? -9.534 -5.193 1.354 1.00 84.50 73 VAL A N 1
ATOM 563 C CA . VAL A 1 73 ? -8.567 -6.187 0.897 1.00 84.50 73 VAL A CA 1
ATOM 564 C C . VAL A 1 73 ? -9.260 -7.237 0.032 1.00 84.50 73 VAL A C 1
ATOM 566 O O . VAL A 1 73 ? -10.221 -7.874 0.464 1.00 84.50 73 VAL A O 1
ATOM 569 N N . LYS A 1 74 ? -8.751 -7.446 -1.183 1.00 85.31 74 LYS A N 1
ATOM 570 C CA . LYS A 1 74 ? -9.124 -8.555 -2.075 1.00 85.31 74 LYS A CA 1
ATOM 571 C C . LYS A 1 74 ? -8.056 -9.641 -2.056 1.00 85.31 74 LYS A C 1
ATOM 573 O O . LYS A 1 74 ? -6.915 -9.385 -1.698 1.00 85.31 74 LYS A O 1
ATOM 578 N N . SER A 1 75 ? -8.402 -10.853 -2.469 1.00 78.56 75 SER A N 1
ATOM 579 C CA . SER A 1 75 ? -7.418 -11.923 -2.654 1.00 78.56 75 SER A CA 1
ATOM 580 C C . SER A 1 75 ? -6.781 -11.849 -4.041 1.00 78.56 75 SER A C 1
ATOM 582 O O . SER A 1 75 ? -7.462 -11.567 -5.026 1.00 78.56 75 SER A O 1
ATOM 584 N N . PHE A 1 76 ? -5.488 -12.143 -4.116 1.00 79.81 76 PHE A N 1
ATOM 585 C CA . PHE A 1 76 ? -4.742 -12.315 -5.358 1.00 79.81 76 PHE A CA 1
ATOM 586 C C . PHE A 1 76 ? -3.940 -13.616 -5.316 1.00 79.81 76 PHE A C 1
ATOM 588 O O . PHE A 1 76 ? -3.314 -13.928 -4.305 1.00 79.81 76 PHE A O 1
ATOM 595 N N . SER A 1 77 ? -3.923 -14.350 -6.426 1.00 73.00 77 SER A N 1
ATOM 596 C CA . SER A 1 77 ? -3.185 -15.602 -6.593 1.00 73.00 77 SER A CA 1
ATOM 597 C C . SER A 1 77 ? -2.399 -15.588 -7.900 1.00 73.00 77 SER A C 1
ATOM 599 O O . SER A 1 77 ? -2.896 -15.079 -8.902 1.00 73.00 77 SER A O 1
ATOM 601 N N . GLY A 1 78 ? -1.230 -16.228 -7.918 1.00 67.06 78 GLY A N 1
ATOM 602 C CA . GLY A 1 78 ? -0.376 -16.312 -9.104 1.00 67.06 78 GLY A CA 1
ATOM 603 C C . GLY A 1 78 ? 0.740 -15.269 -9.124 1.00 67.06 78 GLY A C 1
ATOM 604 O O . GLY A 1 78 ? 1.127 -14.737 -8.083 1.00 67.06 78 GLY A O 1
ATOM 605 N N . THR A 1 79 ? 1.269 -15.026 -10.321 1.00 63.53 79 THR A N 1
ATOM 606 C CA . THR A 1 79 ? 2.341 -14.069 -10.621 1.00 63.53 79 THR A CA 1
ATOM 607 C C . THR A 1 79 ? 1.810 -13.005 -11.579 1.00 63.53 79 THR A C 1
ATOM 609 O O . THR A 1 79 ? 1.113 -13.356 -12.530 1.00 63.53 79 THR A O 1
ATOM 612 N N . GLY A 1 80 ? 2.145 -11.731 -11.376 1.00 62.25 80 GLY A N 1
ATOM 613 C CA . GLY A 1 80 ? 1.749 -10.650 -12.284 1.00 62.25 80 GLY A CA 1
ATOM 614 C C . GLY A 1 80 ? 1.375 -9.361 -11.558 1.00 62.25 80 GLY A C 1
ATOM 615 O O . GLY A 1 80 ? 1.718 -9.177 -10.392 1.00 62.25 80 GLY A O 1
ATOM 616 N N . THR A 1 81 ? 0.683 -8.470 -12.265 1.00 64.25 81 THR A N 1
ATOM 617 C CA . THR A 1 81 ? 0.177 -7.198 -11.737 1.00 64.25 81 THR A CA 1
ATOM 618 C C . THR A 1 81 ? -1.214 -7.354 -11.134 1.00 64.25 81 THR A C 1
ATOM 620 O O . THR A 1 81 ? -2.049 -8.120 -11.620 1.00 64.25 81 THR A O 1
ATOM 623 N N . VAL A 1 82 ? -1.467 -6.606 -10.063 1.00 71.25 82 VAL A N 1
ATOM 624 C CA . VAL A 1 82 ? -2.803 -6.471 -9.482 1.00 71.25 82 VAL A CA 1
ATOM 625 C C . VAL A 1 82 ? -3.539 -5.310 -10.169 1.00 71.25 82 VAL A C 1
ATOM 627 O O . VAL A 1 82 ? -2.901 -4.414 -10.717 1.00 71.25 82 VAL A O 1
ATOM 630 N N . PRO A 1 83 ? -4.881 -5.307 -10.225 1.00 68.38 83 PRO A N 1
ATOM 631 C CA . PRO A 1 83 ? -5.624 -4.215 -10.849 1.00 68.38 83 PRO A CA 1
ATOM 632 C C . PRO A 1 83 ? -5.324 -2.845 -10.224 1.00 68.38 83 PRO A C 1
ATOM 634 O O . PRO A 1 83 ? -5.266 -2.707 -9.003 1.00 68.38 83 PRO A O 1
ATOM 637 N N . ALA A 1 84 ? -5.212 -1.814 -11.068 1.00 73.81 84 ALA A N 1
ATOM 638 C CA . ALA A 1 84 ? -5.064 -0.421 -10.645 1.00 73.81 84 ALA A CA 1
ATOM 639 C C . ALA A 1 84 ? -6.404 0.147 -10.158 1.00 73.81 84 ALA A C 1
ATOM 641 O O . ALA A 1 84 ? -7.065 0.925 -10.847 1.00 73.81 84 ALA A O 1
ATOM 642 N N . ASP A 1 85 ? -6.835 -0.296 -8.979 1.00 72.62 85 ASP A N 1
ATOM 643 C CA . ASP A 1 85 ? -8.099 0.093 -8.369 1.00 72.62 85 ASP A CA 1
ATOM 644 C C . ASP A 1 85 ? -7.927 0.591 -6.919 1.00 72.62 85 ASP A C 1
ATOM 646 O O . ASP A 1 85 ? -6.862 1.065 -6.511 1.00 72.62 85 ASP A O 1
ATOM 650 N N . ASN A 1 86 ? -9.022 0.600 -6.155 1.00 75.88 86 ASN A N 1
ATOM 651 C CA . ASN A 1 86 ? -9.069 1.127 -4.786 1.00 75.88 86 ASN A CA 1
ATOM 652 C C . ASN A 1 86 ? -8.781 0.068 -3.714 1.00 75.88 86 ASN A C 1
ATOM 654 O O . ASN A 1 86 ? -9.058 0.308 -2.538 1.00 75.88 86 ASN A O 1
ATOM 658 N N . TYR A 1 87 ? -8.293 -1.108 -4.107 1.00 80.69 87 TYR A N 1
ATOM 659 C CA . TYR A 1 87 ? -8.119 -2.237 -3.203 1.00 80.69 87 TYR A CA 1
ATOM 660 C C . TYR A 1 87 ? -6.646 -2.492 -2.905 1.00 80.69 87 TYR A C 1
ATOM 662 O O . TYR A 1 87 ? -5.752 -2.193 -3.694 1.00 80.69 87 TYR A O 1
ATOM 670 N N . VAL A 1 88 ? -6.419 -3.090 -1.742 1.00 88.88 88 VAL A N 1
ATOM 671 C CA . VAL A 1 88 ? -5.161 -3.760 -1.409 1.00 88.88 88 VAL A CA 1
ATOM 672 C C . VAL A 1 88 ? -5.360 -5.249 -1.665 1.00 88.88 88 VAL A C 1
ATOM 674 O O . VAL A 1 88 ? -6.451 -5.776 -1.452 1.00 88.88 88 VAL A O 1
ATOM 677 N N . TYR A 1 89 ? -4.335 -5.955 -2.126 1.00 85.81 89 TYR A N 1
ATOM 678 C CA . TYR A 1 89 ? -4.474 -7.364 -2.490 1.00 85.81 89 TYR A CA 1
ATOM 679 C C . TYR A 1 89 ? -3.677 -8.256 -1.546 1.00 85.81 89 TYR A C 1
ATOM 681 O O . TYR A 1 89 ? -2.458 -8.181 -1.511 1.00 85.81 89 TYR A O 1
ATOM 689 N N . ALA A 1 90 ? -4.342 -9.115 -0.782 1.00 88.62 90 ALA A N 1
ATOM 690 C CA . ALA A 1 90 ? -3.689 -10.160 -0.006 1.00 88.62 90 ALA A CA 1
ATOM 691 C C . ALA A 1 90 ? -3.240 -11.292 -0.932 1.00 88.62 90 ALA A C 1
ATOM 693 O O . ALA A 1 90 ? -4.055 -11.876 -1.656 1.00 88.62 90 ALA A O 1
ATOM 694 N N . TRP A 1 91 ? -1.955 -11.629 -0.882 1.00 80.06 91 TRP A N 1
ATOM 695 C CA . TRP A 1 91 ? -1.413 -12.723 -1.670 1.00 80.06 91 TRP A CA 1
ATOM 696 C C . TRP A 1 91 ? -1.792 -14.062 -1.037 1.00 80.06 91 TRP A C 1
ATOM 698 O O . TRP A 1 91 ? -1.432 -14.362 0.095 1.00 80.06 91 TRP A O 1
ATOM 708 N N . THR A 1 92 ? -2.512 -14.909 -1.767 1.00 77.06 92 THR A N 1
ATOM 709 C CA . THR A 1 92 ? -2.996 -16.192 -1.240 1.00 77.06 92 THR A CA 1
ATOM 710 C C . THR A 1 92 ? -1.871 -17.171 -0.915 1.00 77.06 92 THR A C 1
ATOM 712 O O . THR A 1 92 ? -2.033 -18.007 -0.032 1.00 77.06 92 THR A O 1
ATOM 715 N N . SER A 1 93 ? -0.737 -17.074 -1.616 1.00 73.88 93 SER A N 1
ATOM 716 C CA . SER A 1 93 ? 0.424 -17.948 -1.408 1.00 73.88 93 SER A CA 1
ATOM 717 C C . SER A 1 93 ? 1.274 -17.539 -0.200 1.00 73.88 93 SER A C 1
ATOM 719 O O . SER A 1 93 ? 2.050 -18.351 0.294 1.00 73.88 93 SER A O 1
ATOM 721 N N . LEU A 1 94 ? 1.125 -16.301 0.292 1.00 74.25 94 LEU A N 1
ATOM 722 C CA . LEU A 1 94 ? 1.862 -15.780 1.442 1.00 74.25 94 LEU A CA 1
ATOM 723 C C . LEU A 1 94 ? 0.908 -15.121 2.439 1.00 74.25 94 LEU A C 1
ATOM 725 O O . LEU A 1 94 ? 0.398 -14.021 2.237 1.00 74.25 94 LEU A O 1
ATOM 729 N N . ARG A 1 95 ? 0.692 -15.798 3.568 1.00 80.69 95 ARG A N 1
ATOM 730 C CA . ARG A 1 9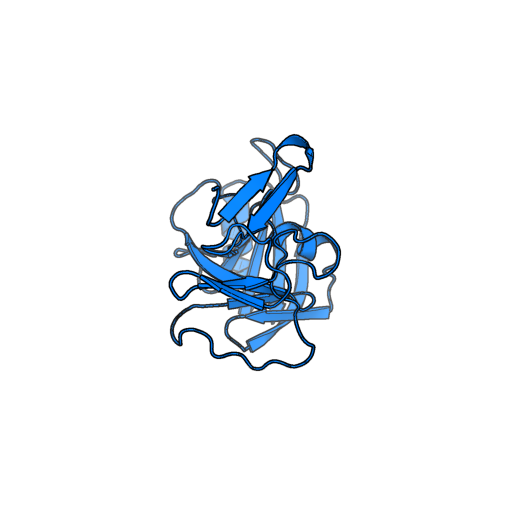5 ? -0.203 -15.314 4.622 1.00 80.69 95 ARG A CA 1
ATOM 731 C C . ARG A 1 95 ? 0.250 -13.949 5.149 1.00 80.69 95 ARG A C 1
ATOM 733 O O . ARG A 1 95 ? 1.423 -13.762 5.445 1.00 80.69 95 ARG A O 1
ATOM 740 N N . ASN A 1 96 ? -0.708 -13.038 5.342 1.00 84.69 96 ASN A N 1
ATOM 741 C CA . ASN A 1 96 ? -0.488 -11.669 5.831 1.00 84.69 96 ASN A CA 1
ATOM 742 C C . ASN A 1 96 ? 0.481 -10.842 4.970 1.00 84.69 96 ASN A C 1
ATOM 744 O O . ASN A 1 96 ? 1.100 -9.899 5.473 1.00 84.69 96 ASN A O 1
ATOM 748 N N . TYR A 1 97 ? 0.605 -11.191 3.690 1.00 90.44 97 TYR A N 1
ATOM 749 C CA . TYR A 1 97 ? 1.392 -10.437 2.734 1.00 90.44 97 TYR A CA 1
ATOM 750 C C . TYR A 1 97 ? 0.493 -9.727 1.723 1.00 90.44 97 TYR A C 1
ATOM 752 O O . TYR A 1 97 ? -0.433 -10.338 1.185 1.00 90.44 97 TYR A O 1
ATOM 760 N N . TYR A 1 98 ? 0.750 -8.443 1.473 1.00 93.38 98 TYR A N 1
ATOM 761 C CA . TYR A 1 98 ? -0.137 -7.588 0.684 1.00 93.38 98 TYR A CA 1
ATOM 762 C C . TYR A 1 98 ? 0.564 -6.930 -0.509 1.00 93.38 98 TYR A C 1
ATOM 764 O O . TYR A 1 98 ? 1.760 -6.656 -0.497 1.00 93.38 98 TYR A O 1
ATOM 772 N N . LEU A 1 99 ? -0.207 -6.645 -1.549 1.00 91.00 99 LEU A N 1
ATOM 773 C CA . LEU A 1 99 ? 0.239 -6.048 -2.798 1.00 91.00 99 LEU A CA 1
ATOM 774 C C . LEU A 1 99 ? -0.511 -4.732 -2.996 1.00 91.00 99 LEU A C 1
ATOM 776 O O . LEU A 1 99 ? -1.743 -4.682 -2.907 1.00 91.00 99 LEU A O 1
ATOM 780 N N . PHE A 1 100 ? 0.251 -3.681 -3.265 1.00 92.19 100 PHE A N 1
ATOM 781 C CA . PHE A 1 100 ? -0.244 -2.364 -3.624 1.00 92.19 100 PHE A CA 1
ATOM 782 C C . PHE A 1 100 ? 0.095 -2.122 -5.089 1.00 92.19 100 PHE A C 1
ATOM 784 O O . PHE A 1 100 ? 1.262 -2.183 -5.477 1.00 92.19 100 PHE A O 1
ATOM 791 N N . GLU A 1 101 ? -0.928 -1.860 -5.899 1.00 88.00 101 GLU A N 1
ATOM 792 C CA . GLU A 1 101 ? -0.711 -1.519 -7.301 1.00 88.00 101 GLU A CA 1
ATOM 793 C C . GLU A 1 101 ? -0.123 -0.114 -7.415 1.00 88.00 101 GLU A C 1
ATOM 795 O O . GLU A 1 101 ? -0.628 0.802 -6.768 1.00 88.00 101 GLU A O 1
ATOM 800 N N . TYR A 1 102 ? 0.887 0.079 -8.268 1.00 80.56 102 TYR A N 1
ATOM 801 C CA . TYR A 1 102 ? 1.580 1.364 -8.427 1.00 80.56 102 TYR A CA 1
ATOM 802 C C . TYR A 1 102 ? 0.622 2.495 -8.819 1.00 80.56 102 TYR A C 1
ATOM 804 O O . TYR A 1 102 ? 0.677 3.598 -8.279 1.00 80.56 102 TYR A O 1
ATOM 812 N N . TYR A 1 103 ? -0.301 2.203 -9.736 1.00 75.12 103 TYR A N 1
ATOM 813 C CA . TYR A 1 103 ? -1.346 3.140 -10.152 1.00 75.12 103 TYR A CA 1
ATOM 814 C C . TYR A 1 103 ? -2.597 3.107 -9.260 1.00 75.12 103 TYR A C 1
ATOM 816 O O . TYR A 1 103 ? -3.536 3.874 -9.484 1.00 75.12 103 TYR A O 1
ATOM 824 N N . GLY A 1 104 ? -2.627 2.227 -8.259 1.00 72.88 104 GLY A N 1
ATOM 825 C CA . GLY A 1 104 ? -3.718 2.120 -7.301 1.00 72.88 104 GLY A CA 1
ATOM 826 C C . GLY A 1 104 ? -3.752 3.314 -6.351 1.00 72.88 104 GLY A C 1
ATOM 827 O O . GLY A 1 104 ? -2.731 3.916 -6.017 1.00 72.88 104 GLY A O 1
ATOM 828 N N . ASN A 1 105 ? -4.941 3.661 -5.857 1.00 73.38 105 ASN A N 1
ATOM 829 C CA . ASN A 1 105 ? -5.072 4.814 -4.961 1.00 73.38 105 ASN A CA 1
ATOM 830 C C . ASN A 1 105 ? -4.326 4.625 -3.633 1.00 73.38 105 ASN A C 1
ATOM 832 O O . ASN A 1 105 ? -3.806 5.597 -3.091 1.00 73.38 105 ASN A O 1
ATOM 836 N N . ALA A 1 106 ? -4.206 3.382 -3.164 1.00 79.31 106 ALA A N 1
ATOM 837 C CA . ALA A 1 106 ? -3.506 3.051 -1.929 1.00 79.31 106 ALA A CA 1
ATOM 838 C C . ALA A 1 106 ? -1.981 3.270 -2.002 1.00 79.31 106 ALA A C 1
ATOM 840 O O . ALA A 1 106 ? -1.344 3.458 -0.968 1.00 79.31 106 ALA A O 1
ATOM 841 N N . HIS A 1 107 ? -1.385 3.290 -3.203 1.00 83.12 107 HIS A N 1
ATOM 842 C CA . HIS A 1 107 ? 0.058 3.498 -3.377 1.00 83.12 107 HIS A CA 1
ATOM 843 C C . HIS A 1 107 ? 0.521 4.877 -2.898 1.00 83.12 107 HIS A C 1
ATOM 845 O O . HIS A 1 107 ? 1.611 5.009 -2.345 1.00 83.12 107 HIS A O 1
ATOM 851 N N . LYS A 1 108 ? -0.325 5.902 -3.058 1.00 82.00 108 LYS A N 1
ATOM 852 C CA . LYS A 1 108 ? -0.015 7.297 -2.695 1.00 82.00 108 LYS A CA 1
ATOM 853 C C . LYS A 1 108 ? 0.361 7.443 -1.222 1.00 82.00 108 LYS A C 1
ATOM 855 O O . LYS A 1 108 ? 1.206 8.262 -0.875 1.00 82.00 108 LYS A O 1
ATOM 860 N N . GLU A 1 109 ? -0.221 6.596 -0.383 1.00 83.31 109 GLU A N 1
ATOM 861 C CA . GLU A 1 109 ? -0.011 6.602 1.059 1.00 83.31 109 GLU A CA 1
ATOM 862 C C . GLU A 1 109 ? 1.313 5.947 1.480 1.00 83.31 109 GLU A C 1
ATOM 864 O O . GLU A 1 109 ? 1.805 6.181 2.581 1.00 83.31 109 GLU A O 1
ATOM 869 N N . LEU A 1 110 ? 1.930 5.141 0.610 1.00 86.19 110 LEU A N 1
ATOM 870 C CA . LEU A 1 110 ? 3.156 4.410 0.934 1.00 86.19 110 LEU A CA 1
ATOM 871 C C . LEU A 1 110 ? 4.395 5.307 0.977 1.00 86.19 110 LEU A C 1
ATOM 873 O O . LEU A 1 110 ? 5.368 4.971 1.650 1.00 86.19 110 LEU A O 1
ATOM 877 N N . ALA A 1 111 ? 4.379 6.431 0.258 1.00 81.75 111 ALA A N 1
ATOM 878 C CA . ALA A 1 111 ? 5.532 7.321 0.145 1.00 81.75 111 ALA A CA 1
ATOM 879 C C . ALA A 1 111 ? 5.903 8.002 1.474 1.00 81.75 111 ALA A C 1
ATOM 881 O O . ALA A 1 111 ? 7.069 8.330 1.681 1.00 81.75 111 ALA A O 1
ATOM 882 N N . SER A 1 112 ? 4.933 8.201 2.370 1.00 79.81 112 SER A N 1
ATOM 883 C CA . SER A 1 112 ? 5.140 8.821 3.685 1.00 79.81 112 SER A CA 1
ATOM 884 C C . SER A 1 112 ? 5.475 7.818 4.791 1.00 79.81 112 SER A C 1
ATOM 886 O O . SER A 1 112 ? 5.827 8.232 5.896 1.00 79.81 112 SER A O 1
ATOM 888 N N . LEU A 1 113 ? 5.381 6.510 4.524 1.00 82.44 113 LEU A N 1
ATOM 889 C CA . LEU A 1 113 ? 5.704 5.492 5.516 1.00 82.44 113 LEU A CA 1
ATOM 890 C C . LEU A 1 113 ? 7.208 5.438 5.784 1.00 82.44 113 LEU A C 1
ATOM 892 O O . LEU A 1 113 ? 8.025 5.303 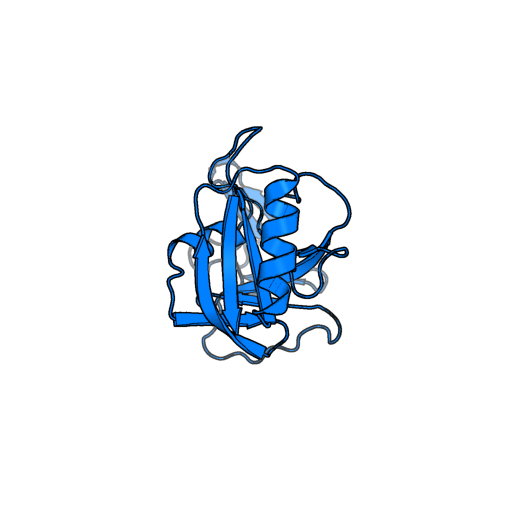4.874 1.00 82.44 113 LEU A O 1
ATOM 896 N N . HIS A 1 114 ? 7.557 5.428 7.062 1.00 81.19 114 HIS A N 1
ATOM 897 C CA . HIS A 1 114 ? 8.909 5.248 7.565 1.00 81.19 114 HIS A CA 1
ATOM 898 C C . HIS A 1 114 ? 8.919 4.179 8.664 1.00 81.19 114 HIS A C 1
ATOM 900 O O . HIS A 1 114 ? 7.877 3.718 9.134 1.00 81.19 114 HIS A O 1
ATOM 906 N N . VAL A 1 115 ? 10.108 3.763 9.105 1.00 83.56 115 VAL A N 1
ATOM 907 C CA . VAL A 1 115 ? 10.222 2.880 10.275 1.00 83.56 115 VAL A CA 1
ATOM 908 C C . VAL A 1 115 ? 9.562 3.562 11.478 1.00 83.56 115 VAL A C 1
ATOM 910 O O . VAL A 1 115 ? 9.806 4.736 11.755 1.00 83.56 115 VAL A O 1
ATOM 913 N N . GLY A 1 116 ? 8.686 2.831 12.162 1.00 73.56 116 GLY A N 1
ATOM 914 C CA . GLY A 1 116 ? 7.852 3.323 13.255 1.00 73.56 116 GLY A CA 1
ATOM 915 C C . GLY A 1 116 ? 6.448 3.777 12.846 1.00 73.56 116 GLY A C 1
ATOM 916 O O . GLY A 1 116 ? 5.608 3.909 13.733 1.00 73.56 116 GLY A O 1
ATOM 917 N N . SER A 1 117 ? 6.147 3.967 11.554 1.00 76.12 117 SER A N 1
ATOM 918 C CA . SER A 1 117 ? 4.792 4.339 11.124 1.00 76.12 117 SER A CA 1
ATOM 919 C C . SER A 1 117 ? 3.773 3.248 11.496 1.00 76.12 117 SER A C 1
ATOM 921 O O . SER A 1 117 ? 4.047 2.061 11.274 1.00 76.12 117 SER A O 1
ATOM 923 N N . PRO A 1 118 ? 2.605 3.613 12.054 1.00 77.12 118 PRO A N 1
ATOM 924 C CA . PRO A 1 118 ? 1.557 2.656 12.374 1.00 77.12 118 PRO A CA 1
ATOM 925 C C . PRO A 1 118 ? 0.743 2.283 11.128 1.00 77.12 118 PRO A C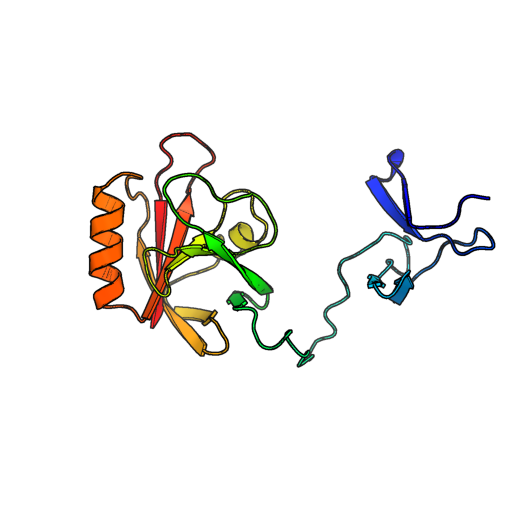 1
ATOM 927 O O . PRO A 1 118 ? 0.396 3.135 10.310 1.00 77.12 118 PRO A O 1
ATOM 930 N N . VAL A 1 119 ? 0.378 1.009 11.026 1.00 82.75 119 VAL A N 1
ATOM 931 C CA . VAL A 1 119 ? -0.586 0.475 10.055 1.00 82.75 119 VAL A CA 1
ATOM 932 C C . VAL A 1 119 ? -1.594 -0.401 10.790 1.00 82.75 119 VAL A C 1
ATOM 934 O O . VAL A 1 119 ? -1.250 -1.044 11.779 1.00 82.75 119 VAL A O 1
ATOM 937 N N . VAL A 1 120 ? -2.843 -0.442 10.337 1.00 83.56 120 VAL A N 1
ATOM 938 C CA . VAL A 1 120 ? -3.890 -1.274 10.943 1.00 83.56 120 VAL A CA 1
ATOM 939 C C . VAL A 1 120 ? -4.351 -2.306 9.930 1.00 83.56 120 VAL A C 1
ATOM 941 O O . VAL A 1 120 ? -4.876 -1.961 8.879 1.00 83.56 120 VAL A O 1
ATOM 944 N N . ILE A 1 121 ? -4.176 -3.583 10.244 1.00 87.25 121 ILE A N 1
ATOM 945 C CA . ILE A 1 121 ? -4.519 -4.691 9.354 1.00 87.25 121 ILE A CA 1
ATOM 946 C C . ILE A 1 121 ? -5.536 -5.568 10.069 1.00 87.25 121 ILE A C 1
ATOM 948 O O . ILE A 1 121 ? -5.245 -6.109 11.133 1.00 87.25 121 ILE A O 1
ATOM 952 N N . ASN A 1 122 ? -6.740 -5.696 9.510 1.00 80.50 122 ASN A N 1
ATOM 953 C CA . ASN A 1 122 ? -7.852 -6.446 10.111 1.00 80.50 122 ASN A CA 1
ATOM 954 C C . ASN A 1 122 ? -8.133 -6.045 11.574 1.00 80.50 122 ASN A C 1
ATOM 956 O O . ASN A 1 122 ? -8.413 -6.889 12.422 1.00 80.50 122 ASN A O 1
ATOM 960 N N . GLY A 1 123 ? -8.004 -4.752 11.883 1.00 76.06 123 GLY A N 1
ATOM 961 C CA . GLY A 1 123 ? -8.186 -4.210 13.234 1.00 76.06 123 GLY A CA 1
ATOM 962 C C . GLY A 1 123 ? -6.972 -4.336 14.162 1.00 76.06 123 GLY A C 1
ATOM 963 O O . GLY A 1 123 ? -7.006 -3.789 15.261 1.00 76.06 123 GLY A O 1
ATOM 964 N N . GLN A 1 124 ? -5.888 -4.994 13.740 1.00 81.06 124 GLN A N 1
ATOM 965 C CA . GLN A 1 124 ? -4.645 -5.068 14.505 1.00 81.06 124 GLN A CA 1
ATOM 966 C C . GLN A 1 124 ? -3.677 -3.957 14.093 1.00 81.06 124 GLN A C 1
ATOM 968 O O . GLN A 1 124 ? -3.260 -3.888 12.938 1.00 81.06 124 GLN A O 1
ATOM 973 N N . THR A 1 125 ? -3.262 -3.130 15.053 1.00 82.56 125 THR A N 1
ATOM 974 C CA . THR A 1 125 ? -2.205 -2.134 14.842 1.00 82.56 125 THR A CA 1
ATOM 975 C C . THR A 1 125 ? -0.832 -2.801 14.848 1.00 82.56 125 THR A C 1
ATOM 977 O O . THR A 1 125 ? -0.447 -3.438 15.830 1.00 82.56 125 THR A O 1
ATOM 980 N N . LEU A 1 126 ? -0.085 -2.623 13.765 1.00 84.12 126 LEU A N 1
ATOM 981 C CA . LEU A 1 126 ? 1.313 -3.009 13.604 1.00 84.12 126 LEU A CA 1
ATOM 982 C C . LEU A 1 126 ? 2.152 -1.760 13.340 1.00 84.12 126 LEU A C 1
ATOM 984 O O . LEU A 1 126 ? 1.641 -0.747 12.868 1.00 84.12 126 LEU A O 1
ATOM 988 N N . HIS A 1 127 ? 3.451 -1.839 13.602 1.00 81.62 127 HIS A N 1
ATOM 989 C CA . HIS A 1 127 ? 4.381 -0.756 13.282 1.00 81.62 127 HIS A CA 1
ATOM 990 C C . HIS A 1 127 ? 5.392 -1.222 12.246 1.00 81.62 127 HIS A C 1
ATOM 992 O O . HIS A 1 127 ? 5.956 -2.310 12.388 1.00 81.62 127 HIS A O 1
ATOM 998 N N . VAL A 1 128 ? 5.654 -0.386 11.239 1.00 87.88 128 VAL A N 1
ATOM 999 C CA . VAL A 1 128 ? 6.702 -0.629 10.240 1.00 87.88 128 VAL A CA 1
ATOM 1000 C C . VAL A 1 128 ? 8.042 -0.786 10.956 1.00 87.88 128 VAL A C 1
ATOM 1002 O O . VAL A 1 128 ? 8.445 0.071 11.744 1.00 87.88 128 VAL A O 1
ATOM 1005 N N . ARG A 1 129 ? 8.738 -1.891 10.700 1.00 92.75 129 ARG A N 1
ATOM 1006 C CA . ARG A 1 129 ? 10.045 -2.209 11.293 1.00 92.75 129 ARG A CA 1
ATOM 1007 C C . ARG A 1 129 ? 11.170 -2.178 10.281 1.00 92.75 129 ARG A C 1
ATOM 1009 O O . ARG A 1 129 ? 12.293 -1.862 10.651 1.00 92.75 129 ARG A O 1
ATOM 1016 N N . GLU A 1 130 ? 10.867 -2.482 9.029 1.00 92.81 130 GLU A N 1
ATOM 1017 C CA . GLU A 1 130 ? 11.859 -2.537 7.968 1.00 92.81 130 GLU A CA 1
ATOM 1018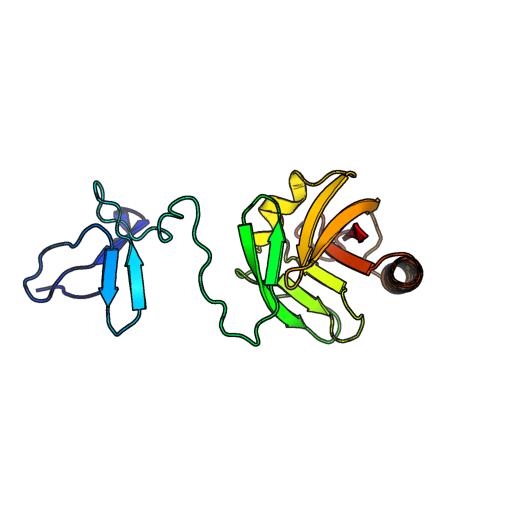 C C . GLU A 1 130 ? 11.231 -2.120 6.641 1.00 92.81 130 GLU A C 1
ATOM 1020 O O . GLU A 1 130 ? 10.072 -2.441 6.364 1.00 92.81 130 GLU A O 1
ATOM 1025 N N . ILE A 1 131 ? 12.013 -1.398 5.841 1.00 93.44 131 ILE A N 1
ATOM 1026 C CA . ILE A 1 131 ? 11.687 -1.007 4.473 1.00 93.44 131 ILE A CA 1
ATOM 1027 C C . ILE A 1 131 ? 12.895 -1.376 3.618 1.00 93.44 131 ILE A C 1
ATOM 1029 O O . ILE A 1 131 ? 14.011 -0.961 3.927 1.00 93.44 131 ILE A O 1
ATOM 1033 N N . ILE A 1 132 ? 12.679 -2.153 2.563 1.00 92.44 132 ILE A N 1
ATOM 1034 C CA . ILE A 1 132 ? 13.722 -2.578 1.626 1.00 92.44 132 ILE A CA 1
ATOM 1035 C C . ILE A 1 132 ? 13.349 -2.038 0.248 1.00 92.44 132 ILE A C 1
ATOM 1037 O O . ILE A 1 132 ? 12.238 -2.267 -0.226 1.00 92.44 132 ILE A O 1
ATOM 1041 N N . THR A 1 133 ? 14.252 -1.303 -0.387 1.00 92.69 133 THR A N 1
ATOM 1042 C CA . THR A 1 133 ? 14.062 -0.717 -1.722 1.00 92.69 133 THR A CA 1
ATOM 1043 C C . THR A 1 133 ? 14.931 -1.429 -2.751 1.00 92.69 133 THR A C 1
ATOM 1045 O O . THR A 1 133 ? 15.832 -2.187 -2.387 1.00 92.69 133 THR A O 1
ATOM 1048 N N . ASN A 1 134 ? 14.684 -1.166 -4.037 1.00 89.94 134 ASN A N 1
ATOM 1049 C CA . ASN A 1 134 ? 15.509 -1.655 -5.137 1.00 89.94 134 ASN A CA 1
ATOM 1050 C C . ASN A 1 134 ? 15.653 -3.191 -5.182 1.00 89.94 134 ASN A C 1
ATOM 1052 O O . ASN A 1 134 ? 16.699 -3.720 -5.555 1.00 89.94 134 ASN A O 1
ATOM 1056 N N . VAL A 1 135 ? 14.610 -3.921 -4.772 1.00 89.81 135 VAL A N 1
ATOM 1057 C CA . VAL A 1 135 ? 14.605 -5.388 -4.807 1.00 89.81 135 VAL A CA 1
ATOM 1058 C C . VAL A 1 135 ? 14.249 -5.852 -6.218 1.00 89.81 135 VAL A C 1
ATOM 1060 O O . VAL A 1 135 ? 13.225 -5.441 -6.759 1.00 89.81 135 VAL A O 1
ATOM 1063 N N . SER A 1 136 ? 15.067 -6.710 -6.827 1.00 85.62 136 SER A N 1
ATOM 1064 C CA . SER A 1 136 ? 14.774 -7.293 -8.145 1.00 85.62 136 SER A CA 1
ATOM 1065 C C . SER A 1 136 ? 13.430 -8.017 -8.140 1.00 85.62 136 SER A C 1
ATOM 1067 O O . SER A 1 136 ? 13.188 -8.838 -7.268 1.00 85.62 136 SER A O 1
ATOM 1069 N N . ASN A 1 137 ? 12.554 -7.753 -9.108 1.00 82.25 137 ASN A N 1
ATOM 1070 C CA . ASN A 1 137 ? 11.258 -8.429 -9.206 1.00 82.25 137 ASN A CA 1
ATOM 1071 C C . ASN A 1 137 ? 11.396 -9.803 -9.887 1.00 82.25 137 ASN A C 1
ATOM 1073 O O . ASN A 1 137 ? 11.007 -9.986 -11.040 1.00 82.25 137 ASN A O 1
ATOM 1077 N N . ASP A 1 138 ? 12.025 -10.743 -9.184 1.00 78.38 138 ASP A N 1
ATOM 1078 C CA . ASP A 1 138 ? 12.325 -12.099 -9.643 1.00 78.38 138 ASP A CA 1
ATOM 1079 C C . ASP A 1 138 ? 12.056 -13.149 -8.540 1.00 78.38 138 ASP A C 1
ATOM 1081 O O . ASP A 1 138 ? 11.513 -12.850 -7.473 1.00 78.38 138 ASP A O 1
ATOM 1085 N N . GLY A 1 139 ? 12.432 -14.410 -8.783 1.00 71.81 139 GLY A N 1
ATOM 1086 C CA . GLY A 1 139 ? 12.286 -15.482 -7.791 1.00 71.81 139 GLY A CA 1
ATOM 1087 C C . GLY A 1 139 ? 13.068 -15.245 -6.490 1.00 71.81 139 GLY A C 1
ATOM 1088 O O . GLY A 1 139 ? 12.630 -15.686 -5.429 1.00 71.81 139 GLY A O 1
ATOM 1089 N N . ASN A 1 140 ? 14.169 -14.486 -6.527 1.00 77.56 140 ASN A N 1
ATOM 1090 C CA . ASN A 1 140 ? 14.956 -14.188 -5.329 1.00 77.56 140 ASN A CA 1
ATOM 1091 C C . ASN A 1 140 ? 14.209 -13.237 -4.385 1.00 77.56 140 ASN A C 1
ATOM 1093 O O . ASN A 1 140 ? 14.362 -13.339 -3.164 1.00 77.56 140 ASN A O 1
ATOM 1097 N N . ALA A 1 141 ? 13.380 -12.332 -4.922 1.00 78.25 141 ALA A N 1
ATOM 1098 C CA . ALA A 1 141 ? 12.508 -11.495 -4.100 1.00 78.25 141 ALA A CA 1
ATOM 1099 C C . ALA A 1 141 ? 11.473 -12.312 -3.338 1.00 78.25 141 ALA A C 1
ATOM 1101 O O . ALA A 1 141 ? 11.238 -12.038 -2.161 1.00 78.25 141 ALA A O 1
ATOM 1102 N N . TYR A 1 142 ? 10.888 -13.329 -3.973 1.00 78.69 142 TYR A N 1
ATOM 1103 C CA . TYR A 1 142 ? 9.951 -14.218 -3.294 1.00 78.69 142 TYR A CA 1
ATOM 1104 C C . TYR A 1 142 ? 10.615 -14.914 -2.100 1.00 78.69 142 TYR A C 1
ATOM 1106 O O . TYR A 1 142 ? 10.084 -14.868 -0.990 1.00 78.69 142 TYR A O 1
ATOM 1114 N N . ASP A 1 143 ? 11.812 -15.475 -2.288 1.00 81.38 143 ASP A N 1
ATOM 1115 C CA . ASP A 1 143 ? 12.554 -16.136 -1.209 1.00 81.38 143 ASP A CA 1
ATOM 1116 C C . ASP A 1 143 ? 12.946 -15.165 -0.088 1.00 81.38 143 ASP A C 1
ATOM 1118 O O . ASP A 1 143 ? 12.888 -15.508 1.098 1.00 81.38 143 ASP A O 1
ATOM 1122 N N . LEU A 1 144 ? 13.331 -13.935 -0.442 1.00 87.06 144 LEU A N 1
ATOM 1123 C CA . LEU A 1 144 ? 13.592 -12.872 0.526 1.00 87.06 144 LEU A CA 1
ATOM 1124 C C . LEU A 1 144 ? 12.342 -12.568 1.359 1.00 87.06 144 LEU A C 1
ATOM 1126 O O . LEU A 1 144 ? 12.423 -12.555 2.589 1.00 87.06 144 LEU A O 1
ATOM 1130 N N . VAL A 1 145 ? 11.198 -12.355 0.707 1.00 86.06 145 VAL A N 1
ATOM 1131 C CA . VAL A 1 145 ? 9.919 -12.089 1.373 1.00 86.06 145 VAL A CA 1
ATOM 1132 C C . VAL A 1 145 ? 9.529 -13.258 2.271 1.00 86.06 145 VAL A C 1
ATOM 1134 O O . VAL A 1 145 ? 9.201 -13.036 3.434 1.00 86.06 145 VAL A O 1
ATOM 1137 N N . ALA A 1 146 ? 9.611 -14.495 1.781 1.00 83.75 146 ALA A N 1
ATOM 1138 C CA . ALA A 1 146 ? 9.257 -15.685 2.546 1.00 83.75 146 ALA A CA 1
ATOM 1139 C C . ALA A 1 146 ? 10.094 -15.812 3.830 1.00 83.75 146 ALA A C 1
ATOM 1141 O O . ALA A 1 146 ? 9.539 -16.065 4.900 1.00 83.75 146 ALA A O 1
ATOM 1142 N N . ARG A 1 147 ? 11.411 -15.558 3.762 1.00 87.06 147 ARG A N 1
ATOM 1143 C CA . ARG A 1 147 ? 12.284 -15.527 4.950 1.00 87.06 147 ARG A CA 1
ATOM 1144 C C . ARG A 1 147 ? 11.916 -14.397 5.908 1.00 87.06 147 ARG A C 1
ATOM 1146 O O . ARG A 1 147 ? 11.831 -14.618 7.113 1.00 87.06 147 ARG A O 1
ATOM 1153 N N . LYS A 1 148 ? 11.675 -13.189 5.395 1.00 91.88 148 LYS A N 1
ATOM 1154 C CA . LYS A 1 148 ? 11.286 -12.036 6.221 1.00 91.88 148 LYS A CA 1
ATOM 1155 C C . LYS A 1 148 ? 9.941 -12.270 6.912 1.00 91.88 148 LYS A C 1
ATOM 1157 O O . LYS A 1 148 ? 9.803 -11.973 8.092 1.00 91.88 148 LYS A O 1
ATOM 1162 N N . MET A 1 149 ? 8.983 -12.904 6.246 1.00 88.12 149 MET A N 1
ATOM 1163 C CA . MET A 1 149 ? 7.682 -13.244 6.833 1.00 88.12 149 MET A CA 1
ATOM 1164 C C . MET A 1 149 ? 7.748 -14.276 7.971 1.00 88.12 149 MET A C 1
ATOM 1166 O O . MET A 1 149 ? 6.778 -14.422 8.705 1.00 88.12 149 MET A O 1
ATOM 1170 N N . GLN A 1 150 ? 8.882 -14.954 8.186 1.00 87.12 150 GLN A N 1
ATOM 1171 C CA . GLN A 1 150 ? 9.108 -15.749 9.404 1.00 87.12 150 GLN A CA 1
ATOM 1172 C C . GLN A 1 150 ? 9.470 -14.879 10.621 1.00 87.12 150 GLN A C 1
ATOM 1174 O O . GLN A 1 150 ? 9.352 -15.327 11.758 1.00 87.12 150 GLN A O 1
ATOM 1179 N N . GLN A 1 151 ? 9.921 -13.644 10.390 1.00 92.06 151 GLN A N 1
ATOM 1180 C CA . GLN A 1 151 ? 10.384 -12.696 11.409 1.00 92.06 151 GLN A CA 1
ATOM 1181 C C . GLN A 1 151 ? 9.353 -11.595 11.701 1.00 92.06 151 GLN A C 1
ATOM 1183 O O . GLN A 1 151 ? 9.372 -10.991 12.778 1.00 92.06 151 GLN A O 1
ATOM 1188 N N . TYR A 1 152 ? 8.462 -11.330 10.742 1.00 94.12 152 TYR A N 1
ATOM 1189 C CA . TYR A 1 152 ? 7.483 -10.250 10.796 1.00 94.12 152 TYR A CA 1
ATOM 1190 C C . TYR A 1 152 ? 6.044 -10.764 10.706 1.00 94.12 152 TYR A C 1
ATOM 1192 O O . TYR A 1 152 ? 5.762 -11.756 10.040 1.00 94.12 152 TYR A O 1
ATOM 1200 N N . LYS A 1 153 ? 5.106 -10.073 11.360 1.00 89.88 153 LYS A N 1
ATOM 1201 C CA . LYS A 1 153 ? 3.684 -10.457 11.387 1.00 89.88 153 LYS A CA 1
ATOM 1202 C C . LYS A 1 153 ? 2.945 -10.139 10.090 1.00 89.88 153 LYS A C 1
ATOM 1204 O O . LYS A 1 153 ? 1.963 -10.817 9.773 1.00 89.88 153 LYS A O 1
ATOM 1209 N N . ALA A 1 154 ? 3.373 -9.094 9.387 1.00 93.50 154 ALA A N 1
ATOM 1210 C CA . ALA A 1 154 ? 2.821 -8.679 8.105 1.00 93.50 154 ALA A CA 1
ATOM 1211 C C . ALA A 1 154 ? 3.898 -8.048 7.221 1.00 93.50 154 ALA A C 1
ATOM 1213 O O . ALA A 1 154 ? 4.858 -7.456 7.721 1.00 93.50 154 ALA A O 1
ATOM 1214 N N . GLY A 1 155 ? 3.689 -8.121 5.911 1.00 95.12 155 GLY A N 1
ATOM 1215 C CA . GLY A 1 155 ? 4.519 -7.431 4.934 1.00 95.12 155 GLY A CA 1
ATOM 1216 C C . GLY A 1 155 ? 3.715 -7.000 3.720 1.00 95.12 155 GLY A C 1
ATOM 1217 O O . GLY A 1 155 ? 2.612 -7.491 3.485 1.00 95.12 155 GLY A O 1
ATOM 1218 N N . TRP A 1 156 ? 4.234 -6.043 2.965 1.00 95.19 156 TRP A N 1
ATOM 1219 C CA . TRP A 1 156 ? 3.613 -5.621 1.716 1.00 95.19 156 TRP A CA 1
ATOM 1220 C C . TRP A 1 156 ? 4.630 -5.098 0.717 1.00 95.19 156 TRP A C 1
ATOM 1222 O O . TRP A 1 156 ? 5.752 -4.754 1.089 1.00 95.19 156 TRP A O 1
ATOM 1232 N N . GLN A 1 157 ? 4.229 -5.036 -0.551 1.00 93.88 157 GLN A N 1
ATOM 1233 C CA . GLN A 1 157 ? 5.067 -4.530 -1.633 1.00 93.88 157 GLN A CA 1
ATOM 1234 C C . GLN A 1 157 ? 4.310 -3.679 -2.647 1.00 93.88 157 GLN A C 1
ATOM 1236 O O . GLN A 1 157 ? 3.097 -3.802 -2.813 1.00 93.88 157 GLN A O 1
ATOM 1241 N N . THR A 1 158 ? 5.077 -2.864 -3.364 1.00 92.12 158 THR A N 1
ATOM 1242 C CA . THR A 1 158 ? 4.670 -2.150 -4.579 1.00 92.12 158 THR A CA 1
ATOM 1243 C C . THR A 1 158 ? 5.824 -2.158 -5.576 1.00 92.12 158 THR A C 1
ATOM 1245 O O . THR A 1 158 ? 6.989 -2.279 -5.186 1.00 92.12 158 THR A O 1
ATOM 1248 N N . CYS A 1 159 ? 5.513 -1.967 -6.857 1.00 88.31 159 CYS A N 1
ATOM 1249 C CA . CYS A 1 159 ? 6.523 -1.573 -7.839 1.00 88.31 159 CYS A CA 1
ATOM 1250 C C . CYS A 1 159 ? 7.045 -0.163 -7.511 1.00 88.31 159 CYS A C 1
ATOM 1252 O O . CYS A 1 159 ? 6.277 0.676 -7.035 1.00 88.31 159 CYS A O 1
ATOM 1254 N N . GLU A 1 160 ? 8.329 0.105 -7.750 1.00 84.19 160 GLU A N 1
ATOM 1255 C CA . GLU A 1 160 ? 8.930 1.436 -7.573 1.00 84.19 160 GLU A CA 1
ATOM 1256 C C . GLU A 1 160 ? 8.712 2.362 -8.776 1.00 84.19 160 GLU A C 1
ATOM 1258 O O . GLU A 1 160 ? 8.710 3.583 -8.615 1.00 84.19 160 GLU A O 1
ATOM 1263 N N . TYR A 1 161 ? 8.491 1.804 -9.967 1.00 79.56 161 TYR A N 1
ATOM 1264 C CA . TYR A 1 161 ? 8.172 2.556 -11.177 1.00 79.56 161 TYR A CA 1
ATOM 1265 C C . TYR A 1 161 ? 7.245 1.767 -12.109 1.00 79.56 161 TYR A C 1
ATOM 1267 O O . TYR A 1 161 ? 7.143 0.544 -12.050 1.00 79.56 161 TYR A O 1
ATOM 1275 N N . ALA A 1 162 ? 6.549 2.477 -12.995 1.00 73.19 162 ALA A N 1
ATOM 1276 C CA . ALA A 1 162 ? 5.571 1.888 -13.904 1.00 73.19 162 ALA A CA 1
ATOM 1277 C C . ALA A 1 162 ? 6.200 1.297 -15.179 1.00 73.19 162 ALA A C 1
ATOM 1279 O O . ALA A 1 162 ? 5.960 1.784 -16.284 1.00 73.19 162 ALA A O 1
ATOM 1280 N N . ALA A 1 163 ? 7.019 0.254 -15.041 1.00 65.88 163 ALA A N 1
ATOM 1281 C CA . ALA A 1 163 ? 7.586 -0.453 -16.188 1.00 65.88 163 ALA A CA 1
ATOM 1282 C C . ALA A 1 163 ? 7.754 -1.956 -15.939 1.00 65.88 163 ALA A C 1
ATOM 1284 O O . ALA A 1 163 ? 7.883 -2.416 -14.803 1.00 65.88 163 ALA A O 1
ATOM 1285 N N . TYR A 1 164 ? 7.797 -2.720 -17.034 1.00 62.19 164 TYR A N 1
ATOM 1286 C CA . TYR A 1 164 ? 8.185 -4.127 -16.997 1.00 62.19 164 TYR A CA 1
ATOM 1287 C C . TYR A 1 164 ? 9.628 -4.247 -16.488 1.00 62.19 164 TYR A C 1
ATOM 1289 O O . TYR A 1 164 ? 10.520 -3.568 -16.993 1.00 62.19 164 TYR A O 1
ATOM 1297 N N . GLY A 1 165 ? 9.845 -5.086 -15.474 1.00 66.06 165 GLY A N 1
ATOM 1298 C CA . GLY A 1 165 ? 11.134 -5.189 -14.784 1.00 66.06 165 GLY A CA 1
ATOM 1299 C C . GLY A 1 165 ? 11.338 -4.178 -13.652 1.00 66.06 165 GLY A C 1
ATOM 1300 O O . GLY A 1 165 ? 12.459 -4.063 -13.165 1.00 66.06 165 GLY A O 1
ATOM 1301 N N . SER A 1 166 ? 10.284 -3.471 -13.211 1.00 76.12 166 SER A N 1
ATOM 1302 C CA . SER A 1 166 ? 10.374 -2.607 -12.031 1.00 76.12 166 SER A CA 1
ATOM 1303 C C . SER A 1 166 ? 10.933 -3.341 -10.829 1.00 76.12 166 SER A C 1
ATOM 1305 O O . SER A 1 166 ? 10.511 -4.454 -10.527 1.00 76.12 166 SER A O 1
ATOM 1307 N N . THR A 1 167 ? 11.811 -2.668 -10.093 1.00 88.44 167 THR A N 1
ATOM 1308 C CA . THR A 1 167 ? 12.196 -3.099 -8.753 1.00 88.44 167 THR A CA 1
ATOM 1309 C C . THR A 1 167 ? 11.015 -2.965 -7.801 1.00 88.44 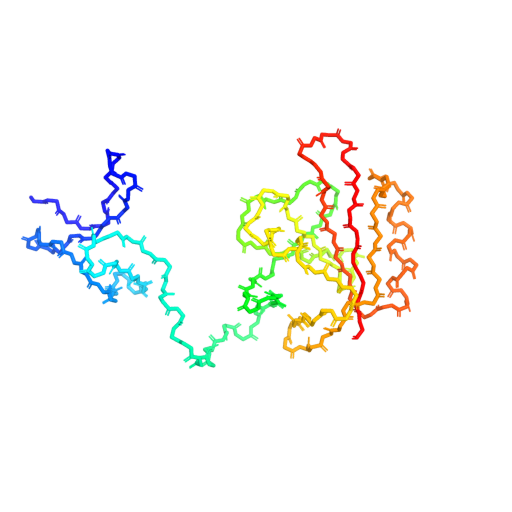167 THR A C 1
ATOM 1311 O O . THR A 1 167 ? 10.051 -2.230 -8.057 1.00 88.44 167 THR A O 1
ATOM 1314 N N . LEU A 1 168 ? 11.080 -3.714 -6.709 1.00 89.50 168 LEU A N 1
ATOM 1315 C CA . LEU A 1 168 ? 10.092 -3.732 -5.653 1.00 89.50 168 LEU A CA 1
ATOM 1316 C C . LEU A 1 168 ? 10.592 -2.928 -4.461 1.00 89.50 168 LEU A C 1
ATOM 1318 O O . LEU A 1 168 ? 11.763 -2.994 -4.071 1.00 89.50 168 LEU A O 1
ATOM 1322 N N . ARG A 1 169 ? 9.648 -2.226 -3.842 1.00 93.88 169 ARG A N 1
ATOM 1323 C CA . ARG A 1 169 ? 9.783 -1.741 -2.476 1.00 93.88 169 ARG A CA 1
ATOM 1324 C C . ARG A 1 169 ? 8.956 -2.626 -1.568 1.00 93.88 169 ARG A C 1
ATOM 1326 O O . ARG A 1 169 ? 7.782 -2.860 -1.848 1.00 93.88 169 ARG A O 1
ATOM 1333 N N . LEU A 1 170 ? 9.583 -3.109 -0.505 1.00 95.44 170 LEU A N 1
ATOM 1334 C CA . LEU A 1 170 ? 9.013 -4.025 0.470 1.00 95.44 170 LEU A CA 1
ATOM 1335 C C . LEU A 1 170 ? 8.955 -3.341 1.834 1.00 95.44 170 LEU A C 1
ATOM 1337 O O . LEU A 1 170 ? 9.896 -2.651 2.224 1.00 95.44 170 LEU A O 1
ATOM 1341 N N . TRP A 1 171 ? 7.895 -3.593 2.586 1.00 97.00 171 TRP A N 1
ATOM 1342 C CA . TRP A 1 171 ? 7.754 -3.179 3.978 1.00 97.00 171 TRP A CA 1
ATOM 1343 C C . TRP A 1 171 ? 7.407 -4.385 4.837 1.00 97.00 171 TRP A C 1
ATOM 1345 O O . TRP A 1 171 ? 6.695 -5.287 4.391 1.00 97.00 171 TRP A O 1
ATOM 1355 N N . PHE A 1 172 ? 7.856 -4.360 6.089 1.00 96.69 172 PHE A N 1
ATOM 1356 C CA . PHE A 1 172 ? 7.557 -5.388 7.081 1.00 96.69 172 PHE A CA 1
ATOM 1357 C C . PHE A 1 172 ? 7.192 -4.764 8.432 1.00 96.69 172 PHE A C 1
ATOM 1359 O O . PHE A 1 172 ? 7.776 -3.752 8.833 1.00 96.69 172 PHE A O 1
ATOM 1366 N N . ALA A 1 173 ? 6.226 -5.357 9.141 1.00 93.12 173 ALA A N 1
ATOM 1367 C CA . ALA A 1 173 ? 5.651 -4.801 10.368 1.00 93.12 173 ALA A CA 1
ATOM 1368 C C . ALA A 1 173 ? 5.338 -5.855 11.448 1.00 93.12 173 ALA A C 1
ATOM 1370 O O . ALA A 1 173 ? 5.067 -7.018 11.138 1.00 93.12 173 ALA A O 1
ATOM 1371 N N . ASN A 1 174 ? 5.346 -5.416 12.718 1.00 85.62 174 ASN A N 1
ATOM 1372 C CA . ASN A 1 174 ? 5.088 -6.216 13.934 1.00 85.62 174 ASN A CA 1
ATOM 1373 C C . ASN A 1 174 ? 4.165 -5.533 14.945 1.00 85.62 174 ASN A C 1
ATOM 1375 O O . ASN A 1 174 ? 4.170 -4.280 14.988 1.00 85.62 174 ASN A O 1
#